Protein AF-A0A7V2Y3Y8-F1 (afdb_monomer)

Radius of gyration: 32.11 Å; Cα contacts (8 Å, |Δi|>4): 2; chains: 1; bounding box: 59×23×92 Å

Mean predicted aligned error: 11.87 Å

Sequence (76 aa):
MAKQIADTEAKKTIPARIKEFYQDVMVEMGKVTWPSREELKTSTSVVLLLLVIVAAIIYVYDFVFQIMVFGLFKLV

Foldseek 3Di:
DDDPDDDDPPVCPPVNVVVVVVVVVVVVVVVPPDDPPVVVCVVVVVVVVVVVVVVVVVVVVVVVVVVVVVVVVVVD

Secondary structure (DSSP, 8-state):
-------------HHHHHHHHHHHHHHHHTTS-PPPHHHHHHHHHHHHHHHHHHHHHHHHHHHHHHHHHHHHHHH-

Solvent-accessible surface area (backbone atoms only — not comparable to full-atom values): 4644 Å² total; per-residue (Å²): 140,78,89,86,82,72,90,70,87,67,72,73,49,71,70,59,56,52,52,50,51,52,52,53,49,53,58,54,56,67,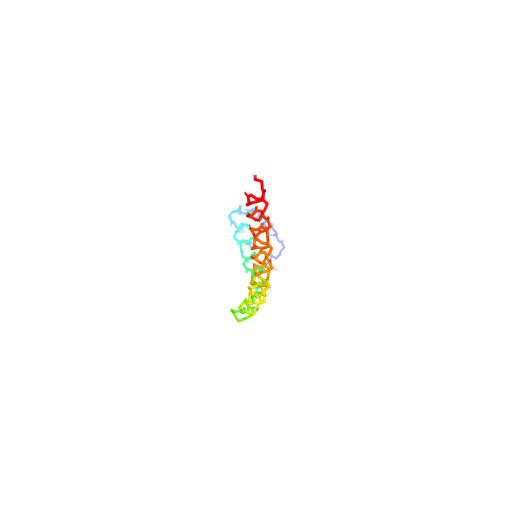68,57,81,75,72,53,79,62,57,52,49,54,60,50,50,55,51,51,52,51,50,52,53,52,51,52,52,52,51,52,50,54,52,52,50,50,52,54,51,52,51,50,66,71,72,107

pLDDT: mean 83.17, std 15.13, range [47.38, 98.12]

Structure (mmCIF, N/CA/C/O backbone):
data_AF-A0A7V2Y3Y8-F1
#
_entry.id   AF-A0A7V2Y3Y8-F1
#
loop_
_atom_site.group_PDB
_atom_site.id
_atom_site.type_symbol
_atom_site.label_atom_id
_atom_site.label_alt_id
_atom_site.label_comp_id
_atom_site.label_asym_id
_atom_site.label_entity_id
_atom_site.label_seq_id
_atom_site.pdbx_PDB_ins_code
_atom_site.Cartn_x
_atom_site.Cartn_y
_atom_site.Cartn_z
_atom_site.occupancy
_atom_site.B_iso_or_equiv
_atom_site.auth_seq_id
_atom_site.auth_comp_id
_atom_site.auth_asym_id
_atom_site.auth_atom_id
_atom_site.pdbx_PDB_model_num
ATOM 1 N N . MET A 1 1 ? -29.022 13.736 61.299 1.00 48.78 1 MET A N 1
ATOM 2 C CA . MET A 1 1 ? -29.244 12.854 60.134 1.00 48.78 1 MET A CA 1
ATOM 3 C C . MET A 1 1 ? -28.457 13.428 58.970 1.00 48.78 1 MET A C 1
ATOM 5 O O . MET A 1 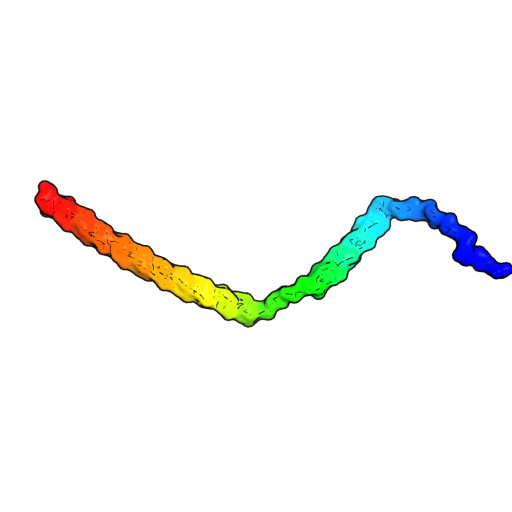1 ? -28.596 14.609 58.723 1.00 48.78 1 MET A O 1
ATOM 9 N N . ALA A 1 2 ? -27.615 12.738 58.228 1.00 47.38 2 ALA A N 1
ATOM 10 C CA . ALA A 1 2 ? -26.801 11.565 58.469 1.00 47.38 2 ALA A CA 1
ATOM 11 C C . ALA A 1 2 ? -25.737 11.656 57.361 1.00 47.38 2 ALA A C 1
ATOM 13 O O . ALA A 1 2 ? -26.029 11.385 56.206 1.00 47.38 2 ALA A O 1
ATOM 14 N N . LYS A 1 3 ? -24.534 12.113 57.721 1.00 54.34 3 LYS A N 1
ATOM 15 C CA . LYS A 1 3 ? -23.274 11.611 57.159 1.00 54.34 3 LYS A CA 1
ATOM 16 C C . LYS A 1 3 ? -23.192 11.530 55.618 1.00 54.34 3 LYS A C 1
ATOM 18 O O . LYS A 1 3 ? -22.938 10.462 55.079 1.00 54.34 3 LYS A O 1
ATOM 23 N N . GLN A 1 4 ? -23.358 12.658 54.922 1.00 56.91 4 GLN A N 1
ATOM 24 C CA . GLN A 1 4 ? -23.010 12.779 53.491 1.00 56.91 4 GLN A CA 1
ATOM 25 C C . GLN A 1 4 ? -21.672 13.487 53.226 1.00 56.91 4 GLN A C 1
ATOM 27 O O . GLN A 1 4 ? -21.297 13.666 52.076 1.00 56.91 4 GLN A O 1
ATOM 32 N N . ILE A 1 5 ? -20.923 13.856 54.267 1.00 53.47 5 ILE A N 1
ATOM 33 C CA . ILE A 1 5 ? -19.619 14.516 54.125 1.00 53.47 5 ILE A CA 1
ATOM 34 C C . ILE A 1 5 ? -18.626 13.758 55.000 1.00 53.47 5 ILE A C 1
ATOM 36 O O . ILE A 1 5 ? -18.443 14.077 56.171 1.00 53.47 5 ILE A O 1
ATOM 40 N N . ALA A 1 6 ? -18.091 12.663 54.474 1.00 47.72 6 ALA A N 1
ATOM 41 C CA . ALA A 1 6 ? -16.939 11.976 55.044 1.00 47.72 6 ALA A CA 1
ATOM 42 C C . ALA A 1 6 ? -16.366 11.063 53.967 1.00 47.72 6 ALA A C 1
ATOM 44 O O . ALA A 1 6 ? -16.643 9.862 53.928 1.00 47.72 6 ALA A O 1
ATOM 45 N N . ASP A 1 7 ? -15.592 11.671 53.076 1.00 51.69 7 ASP A N 1
ATOM 46 C CA . ASP A 1 7 ? -14.583 10.994 52.286 1.00 51.69 7 ASP A CA 1
ATOM 47 C C . ASP A 1 7 ? -13.891 9.924 53.133 1.00 51.69 7 ASP A C 1
ATOM 49 O O . ASP A 1 7 ? -13.214 10.193 54.122 1.00 51.69 7 ASP A O 1
ATOM 53 N N . THR A 1 8 ? -14.097 8.674 52.751 1.00 47.94 8 THR A N 1
ATOM 54 C CA . THR A 1 8 ? -13.165 7.603 53.066 1.00 47.94 8 THR A CA 1
ATOM 55 C C . THR A 1 8 ? -12.670 7.129 51.715 1.00 47.94 8 THR A C 1
ATOM 57 O O . THR A 1 8 ? -13.287 6.271 51.092 1.00 47.94 8 THR A O 1
ATOM 60 N N . GLU A 1 9 ? -11.646 7.797 51.180 1.00 52.28 9 GLU A N 1
ATOM 61 C CA . GLU A 1 9 ? -10.272 7.268 51.087 1.00 52.28 9 GLU A CA 1
ATOM 62 C C . GLU A 1 9 ? -10.129 5.733 51.217 1.00 52.28 9 GLU A C 1
ATOM 64 O O . GLU A 1 9 ? -9.211 5.208 51.843 1.00 52.28 9 GLU A O 1
ATOM 69 N N . ALA A 1 10 ? -11.018 4.950 50.610 1.00 51.88 10 ALA A N 1
ATOM 70 C CA . ALA A 1 10 ? -10.806 3.535 50.380 1.00 51.88 10 ALA A CA 1
ATOM 71 C C . ALA A 1 10 ? -9.869 3.449 49.182 1.00 51.88 10 ALA A C 1
ATOM 73 O O . ALA A 1 10 ? -10.318 3.222 48.062 1.00 51.88 10 ALA A O 1
ATOM 74 N N . LYS A 1 11 ? -8.586 3.749 49.433 1.00 53.69 11 LYS A N 1
ATOM 7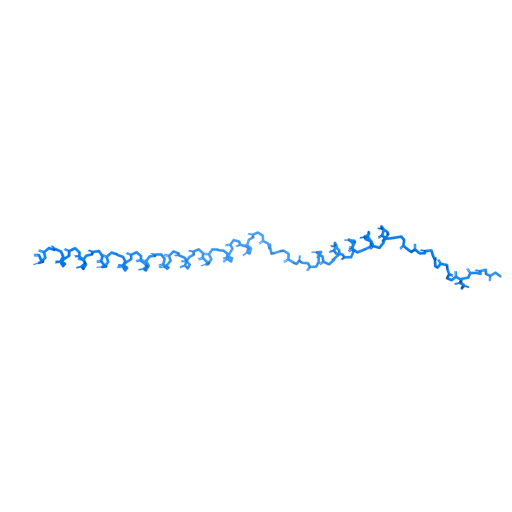5 C CA . LYS A 1 11 ? -7.404 3.527 48.593 1.00 53.69 11 LYS A CA 1
ATOM 76 C C . LYS A 1 11 ? -7.755 2.603 47.431 1.00 53.69 11 LYS A C 1
ATOM 78 O O . LYS A 1 11 ? -7.681 1.385 47.579 1.00 53.69 11 LYS A O 1
ATOM 83 N N . LYS A 1 12 ? -8.230 3.189 46.321 1.00 54.81 12 LYS A N 1
ATOM 84 C CA . LYS A 1 12 ? -8.744 2.436 45.172 1.00 54.81 12 LYS A CA 1
ATOM 85 C C . LYS A 1 12 ? -7.621 1.496 44.776 1.00 54.81 12 LYS A C 1
ATOM 87 O O . LYS A 1 12 ? -6.567 1.965 44.338 1.00 54.81 12 LYS A O 1
ATOM 92 N N . THR A 1 13 ? -7.785 0.209 45.061 1.00 68.25 13 THR A N 1
ATOM 93 C CA . THR A 1 13 ? -6.743 -0.779 44.814 1.00 68.25 13 THR A CA 1
ATOM 94 C C . THR A 1 13 ? -6.398 -0.688 43.331 1.00 68.25 13 THR A C 1
ATOM 96 O O . THR A 1 13 ? -7.277 -0.459 42.501 1.00 68.25 13 THR A O 1
ATOM 99 N N . ILE A 1 14 ? -5.114 -0.803 42.984 1.00 77.38 14 ILE A N 1
ATOM 100 C CA . ILE A 1 14 ? -4.641 -0.806 41.589 1.00 77.38 14 ILE A CA 1
ATOM 101 C C . ILE A 1 14 ? -5.581 -1.589 40.633 1.00 77.38 14 ILE A C 1
ATOM 103 O O . ILE A 1 14 ? -5.899 -1.043 39.576 1.00 77.38 14 ILE A O 1
ATOM 107 N N . PRO A 1 15 ? -6.137 -2.771 40.992 1.00 79.81 15 PRO A N 1
ATOM 108 C CA . PRO A 1 15 ? -7.123 -3.468 40.153 1.00 79.81 15 PRO A CA 1
ATOM 109 C C . PRO A 1 15 ? -8.410 -2.685 39.841 1.00 79.81 15 PRO A C 1
ATOM 111 O O . PRO A 1 15 ? -8.921 -2.783 38.728 1.00 79.81 15 PRO A O 1
ATOM 114 N N . ALA A 1 16 ? -8.938 -1.888 40.772 1.00 83.56 16 ALA A N 1
ATOM 115 C CA . ALA A 1 16 ? -10.134 -1.078 40.534 1.00 83.56 16 ALA A CA 1
ATOM 116 C C . ALA A 1 16 ? -9.862 0.082 39.559 1.00 83.56 16 ALA A C 1
ATOM 118 O O . ALA A 1 16 ? -10.704 0.377 38.717 1.00 83.56 16 ALA A O 1
ATOM 119 N N . ARG A 1 17 ? -8.662 0.680 39.611 1.00 82.62 17 ARG A N 1
ATOM 120 C CA . ARG A 1 17 ? -8.234 1.725 38.660 1.00 82.62 17 ARG A CA 1
ATOM 121 C C . ARG A 1 17 ? -8.035 1.174 37.246 1.00 82.62 17 ARG A C 1
ATOM 123 O O . ARG A 1 17 ? -8.414 1.821 36.280 1.00 82.62 17 ARG A O 1
ATOM 130 N N . ILE A 1 18 ? -7.471 -0.031 37.124 1.00 86.75 18 ILE A N 1
ATOM 131 C CA . ILE A 1 18 ? -7.287 -0.706 35.828 1.00 86.75 18 ILE A CA 1
ATOM 132 C C . ILE A 1 18 ? -8.639 -1.044 35.192 1.00 86.75 18 ILE A C 1
ATOM 134 O O . ILE A 1 18 ? -8.806 -0.879 33.986 1.00 86.75 18 ILE A O 1
ATOM 138 N N . LYS A 1 19 ? -9.614 -1.493 35.993 1.00 87.88 19 LYS A N 1
ATOM 139 C CA . LYS A 1 19 ? -10.963 -1.797 35.502 1.00 87.88 19 LYS A CA 1
ATOM 140 C C . LYS A 1 19 ? -11.652 -0.562 34.922 1.00 87.88 19 LYS A C 1
ATOM 142 O O . LYS A 1 19 ? -12.235 -0.658 33.849 1.00 87.88 19 LYS A O 1
ATOM 147 N N . GLU A 1 20 ? -11.568 0.571 35.613 1.00 87.44 20 GLU A N 1
ATOM 148 C CA . GLU A 1 20 ? -12.127 1.839 35.128 1.00 87.44 20 GLU A CA 1
ATOM 149 C C . GLU A 1 20 ? -11.415 2.320 33.868 1.00 87.44 20 GLU A C 1
ATOM 151 O O . GLU A 1 20 ? -12.075 2.598 32.877 1.00 87.44 20 GLU A O 1
ATOM 156 N N . PHE A 1 21 ? -10.081 2.279 33.845 1.00 87.31 21 PHE A N 1
ATOM 157 C CA . PHE A 1 21 ? -9.310 2.617 32.649 1.00 87.31 21 PHE A CA 1
ATOM 158 C C . PHE A 1 21 ? -9.697 1.753 31.438 1.00 87.31 21 PHE A C 1
ATOM 160 O O . PHE A 1 21 ? -9.843 2.260 30.332 1.00 87.31 21 PHE A O 1
ATOM 167 N N . TYR A 1 22 ? -9.903 0.447 31.630 1.00 91.31 22 TYR A N 1
ATOM 168 C CA . TYR A 1 22 ? -10.350 -0.439 30.553 1.00 91.31 22 TYR A CA 1
ATOM 169 C C . TYR A 1 22 ? -11.764 -0.097 30.066 1.00 91.31 22 TYR A C 1
ATOM 171 O O . TYR A 1 22 ? -12.029 -0.141 28.865 1.00 91.31 22 TYR A O 1
ATOM 179 N N . GLN A 1 23 ? -12.667 0.263 30.982 1.00 90.38 23 GLN A N 1
ATOM 180 C CA . GLN A 1 23 ? -14.010 0.724 30.630 1.00 90.38 23 GLN A CA 1
ATOM 181 C C . GLN A 1 23 ? -13.957 2.034 29.837 1.00 90.38 23 GLN A C 1
ATOM 183 O O . GLN A 1 23 ? -14.605 2.124 28.797 1.00 90.38 23 GLN A O 1
ATOM 188 N N . ASP A 1 24 ? -13.134 2.990 30.262 1.00 89.06 24 ASP A N 1
ATOM 189 C CA . ASP A 1 24 ? -12.932 4.263 29.566 1.00 89.06 24 ASP A CA 1
ATOM 190 C C . ASP A 1 24 ? -12.350 4.047 28.160 1.00 89.06 24 ASP A C 1
ATOM 192 O O . ASP A 1 24 ? -12.847 4.612 27.186 1.00 89.06 24 ASP A O 1
ATOM 196 N N . VAL A 1 25 ? -11.358 3.158 28.017 1.00 90.75 25 VAL A N 1
ATOM 197 C CA . VAL A 1 25 ? -10.792 2.779 26.711 1.00 90.75 25 VAL A CA 1
ATOM 198 C C . VAL A 1 25 ? -11.849 2.128 25.819 1.00 90.75 25 VAL A C 1
ATOM 200 O O . VAL A 1 25 ? -11.922 2.458 24.641 1.00 90.75 25 VAL A O 1
ATOM 203 N N . MET A 1 26 ? -12.692 1.236 26.346 1.00 87.44 26 MET A N 1
ATOM 204 C CA . MET A 1 26 ? -13.759 0.599 25.563 1.00 87.44 26 MET A CA 1
ATOM 205 C C . MET A 1 26 ? -14.791 1.626 25.065 1.00 87.44 26 MET A C 1
ATOM 207 O O . MET A 1 26 ? -15.244 1.542 23.923 1.00 87.44 26 MET A O 1
ATOM 211 N N . VAL A 1 27 ? -15.140 2.610 25.902 1.00 88.38 27 VAL A N 1
ATOM 212 C CA . VAL A 1 27 ? -16.042 3.716 25.541 1.00 88.38 27 VAL A CA 1
ATOM 213 C C . VAL A 1 27 ? -15.421 4.596 24.453 1.00 88.38 27 VAL A C 1
ATOM 215 O O . VAL A 1 27 ? -16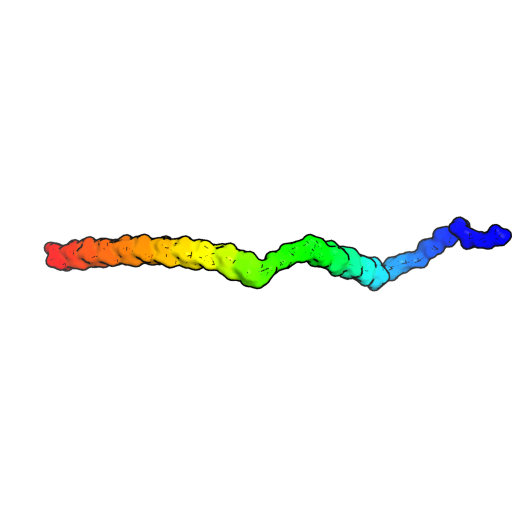.105 4.951 23.494 1.00 88.38 27 VAL A O 1
ATOM 218 N N . GLU A 1 28 ? -14.127 4.905 24.551 1.00 89.38 28 GLU A N 1
ATOM 219 C CA . GLU A 1 28 ? -13.413 5.702 23.546 1.00 89.38 28 GLU A CA 1
ATOM 220 C C . GLU A 1 28 ? -13.238 4.941 22.224 1.00 89.38 28 GLU A C 1
ATOM 222 O O . GLU A 1 28 ? -13.434 5.505 21.150 1.00 89.38 28 GLU A O 1
ATOM 227 N N . MET A 1 29 ? -12.963 3.635 22.287 1.00 86.88 29 MET A N 1
ATOM 228 C CA . MET A 1 29 ? -12.912 2.757 21.113 1.00 86.88 29 MET A CA 1
ATOM 229 C C . MET A 1 29 ? -14.264 2.688 20.395 1.00 86.88 29 MET A C 1
ATOM 231 O O . MET A 1 29 ? -14.299 2.555 19.177 1.00 86.88 29 MET A O 1
ATOM 235 N N . GLY A 1 30 ? -15.379 2.854 21.114 1.00 81.56 30 GLY A N 1
ATOM 236 C CA . GLY A 1 30 ? -16.713 2.980 20.520 1.00 81.56 30 GLY A CA 1
ATOM 237 C C . GLY A 1 30 ? -16.921 4.259 19.697 1.00 81.56 30 GLY A C 1
ATOM 238 O O . GLY A 1 30 ? -17.830 4.301 18.871 1.00 81.56 30 GLY A O 1
ATOM 239 N N . LYS A 1 31 ? -16.079 5.287 19.877 1.00 83.62 31 LYS A N 1
ATOM 240 C CA . LYS A 1 31 ? -16.078 6.502 19.043 1.00 83.62 31 LYS A CA 1
ATOM 241 C C . LYS A 1 31 ? -15.265 6.332 17.759 1.00 83.62 31 LYS A C 1
ATOM 243 O O . LYS A 1 31 ? -15.333 7.191 16.882 1.00 83.62 31 LYS A O 1
ATOM 248 N N . VAL A 1 32 ? -14.496 5.248 17.633 1.00 85.12 32 VAL A N 1
ATOM 249 C CA . VAL A 1 32 ? -13.762 4.938 16.407 1.00 85.12 32 VAL A CA 1
ATOM 250 C C . VAL A 1 32 ? -14.771 4.493 15.357 1.00 85.12 32 VAL A C 1
ATOM 252 O O . VAL A 1 32 ? -15.317 3.392 15.401 1.00 85.12 32 VAL A O 1
ATOM 255 N N . THR A 1 33 ? -15.025 5.366 14.392 1.00 76.94 33 THR A N 1
ATOM 256 C CA . THR A 1 33 ? -15.876 5.069 13.245 1.00 76.94 33 THR A CA 1
ATOM 257 C C . THR A 1 33 ? -15.138 4.098 12.327 1.00 76.94 33 THR A C 1
ATOM 259 O O . THR A 1 33 ? -14.330 4.512 11.494 1.00 76.94 33 THR A O 1
ATOM 262 N N . TRP A 1 34 ? -15.360 2.794 12.504 1.00 80.00 34 TRP A N 1
ATOM 263 C CA . TRP A 1 34 ? -14.845 1.810 11.558 1.00 80.00 34 TRP A CA 1
ATOM 264 C C . TRP A 1 34 ? -15.605 1.973 10.234 1.00 80.00 34 TRP A C 1
ATOM 266 O O . TRP A 1 34 ? -16.840 1.921 10.241 1.00 80.00 34 TRP A O 1
ATOM 276 N N . PRO A 1 35 ? -14.898 2.208 9.118 1.00 75.31 35 PRO A N 1
ATOM 277 C CA . PRO A 1 35 ? -15.526 2.433 7.822 1.00 75.31 35 PRO A CA 1
ATOM 278 C C . PRO A 1 35 ? -16.313 1.198 7.394 1.00 75.31 35 PRO A C 1
ATOM 280 O O . PRO A 1 35 ? -15.942 0.068 7.711 1.00 75.31 35 PRO A O 1
ATOM 283 N N . SER A 1 36 ? -17.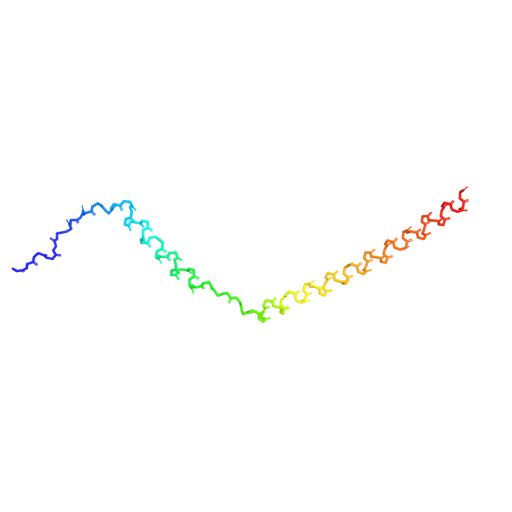397 1.379 6.647 1.00 84.00 36 SER A N 1
ATOM 284 C CA . SER A 1 36 ? -18.157 0.233 6.150 1.00 84.00 36 SER A CA 1
ATOM 285 C C . SER A 1 36 ? -17.279 -0.666 5.259 1.00 84.00 36 SER A C 1
ATOM 287 O O . SER A 1 36 ? -16.331 -0.223 4.604 1.00 84.00 36 SER A O 1
ATOM 289 N N . ARG A 1 37 ? -17.588 -1.971 5.193 1.00 81.50 37 ARG A N 1
ATOM 290 C CA . ARG A 1 37 ? -16.849 -2.913 4.319 1.00 81.50 37 ARG A CA 1
ATOM 291 C C . ARG A 1 37 ? -16.856 -2.475 2.848 1.00 81.50 37 ARG A C 1
ATOM 293 O O . ARG A 1 37 ? -15.987 -2.887 2.086 1.00 81.50 37 ARG A O 1
ATOM 300 N N . GLU A 1 38 ? -17.842 -1.680 2.454 1.00 81.50 38 GLU A N 1
ATOM 301 C CA . GLU A 1 38 ? -17.996 -1.124 1.115 1.00 81.50 38 GLU A CA 1
ATOM 302 C C . GLU A 1 38 ? -17.073 0.078 0.869 1.00 81.50 38 GLU A C 1
ATOM 304 O O . GLU A 1 38 ? -16.384 0.119 -0.153 1.00 81.50 38 GLU A O 1
ATOM 309 N N . GLU A 1 39 ? -16.953 0.995 1.831 1.00 81.69 39 GLU A N 1
ATOM 310 C CA . GLU A 1 39 ? -15.974 2.093 1.786 1.00 81.69 39 GLU A CA 1
ATOM 311 C C . GLU A 1 39 ? -14.538 1.570 1.717 1.00 81.69 39 GLU A C 1
ATOM 313 O O . GLU A 1 39 ? -13.714 2.091 0.959 1.00 81.69 39 GLU A O 1
ATOM 318 N N . LEU A 1 40 ? -14.245 0.491 2.452 1.00 84.75 40 LEU A N 1
ATOM 319 C CA . LEU A 1 40 ? -12.943 -0.175 2.407 1.00 84.75 40 LEU A CA 1
ATOM 320 C C . LEU A 1 40 ? -12.644 -0.750 1.021 1.00 84.75 40 LEU A C 1
ATOM 322 O O . LEU A 1 40 ? -11.540 -0.575 0.505 1.00 84.75 40 LEU A O 1
ATOM 326 N N . LYS A 1 41 ? -13.621 -1.410 0.389 1.00 86.25 41 LYS A N 1
ATOM 327 C CA . LYS A 1 41 ? -13.472 -1.930 -0.979 1.00 86.25 41 LYS A CA 1
ATOM 328 C C . LYS A 1 41 ? -13.276 -0.806 -1.988 1.00 86.25 41 LYS A C 1
ATOM 330 O O . LYS A 1 41 ? -12.408 -0.907 -2.844 1.00 86.25 41 LYS A O 1
ATOM 335 N N . THR A 1 42 ? -14.036 0.276 -1.861 1.00 87.56 42 THR A N 1
ATOM 336 C CA . THR A 1 42 ? -13.942 1.424 -2.770 1.00 87.56 42 THR A CA 1
ATOM 337 C C . THR A 1 42 ? -12.573 2.091 -2.663 1.00 87.56 42 THR A C 1
ATOM 339 O O . THR A 1 42 ? -11.890 2.271 -3.670 1.00 87.56 42 THR A O 1
ATOM 342 N N . SER A 1 43 ? -12.121 2.367 -1.438 1.00 87.62 43 SER A N 1
ATOM 343 C CA . SER A 1 43 ? -10.824 3.004 -1.183 1.00 87.62 43 SER A CA 1
ATOM 344 C C . SER A 1 43 ? -9.655 2.132 -1.648 1.00 87.62 43 SER A C 1
ATOM 346 O O . SER A 1 43 ? -8.714 2.626 -2.264 1.00 87.62 43 SER A O 1
ATOM 348 N N . THR A 1 44 ? -9.723 0.818 -1.419 1.00 92.00 44 THR A N 1
ATOM 349 C CA . THR A 1 44 ? -8.679 -0.121 -1.867 1.00 92.00 44 THR A CA 1
ATOM 350 C C . THR A 1 44 ? -8.705 -0.359 -3.377 1.00 92.00 44 THR A C 1
ATOM 352 O O . THR A 1 44 ? -7.644 -0.517 -3.976 1.00 92.00 44 THR A O 1
ATOM 355 N N . SER A 1 45 ? -9.874 -0.314 -4.024 1.00 94.06 45 SER A N 1
ATOM 356 C CA . SER A 1 45 ? -10.004 -0.475 -5.477 1.00 94.06 45 SER A CA 1
ATOM 357 C C . SER A 1 45 ? -9.266 0.615 -6.252 1.00 94.06 45 SER A C 1
ATOM 359 O O . SER A 1 45 ? -8.641 0.321 -7.270 1.00 94.06 45 SER A O 1
ATOM 361 N N . VAL A 1 46 ? -9.306 1.863 -5.778 1.00 95.56 46 VAL A N 1
ATOM 362 C CA . VAL A 1 46 ? -8.568 2.970 -6.410 1.00 95.56 46 VAL A CA 1
ATOM 363 C C . VAL A 1 46 ? -7.059 2.739 -6.308 1.00 95.56 46 VAL A C 1
ATOM 365 O O . VAL A 1 46 ? -6.337 2.912 -7.288 1.00 95.56 46 VAL A O 1
ATOM 368 N N . VAL A 1 47 ? -6.583 2.284 -5.145 1.00 96.50 47 VAL A N 1
ATOM 369 C CA . VAL A 1 47 ? -5.164 1.959 -4.938 1.00 96.50 47 VAL A CA 1
ATOM 370 C C . VAL A 1 47 ? -4.731 0.792 -5.828 1.00 96.50 47 VAL A C 1
ATOM 372 O O . VAL A 1 47 ? -3.674 0.861 -6.447 1.00 96.50 47 VAL A O 1
ATOM 375 N N . LEU A 1 48 ? -5.554 -0.251 -5.962 1.00 97.44 48 LEU A N 1
ATOM 376 C CA . LEU A 1 48 ? -5.273 -1.370 -6.866 1.00 97.44 48 LEU A CA 1
ATOM 377 C C . LEU A 1 48 ? -5.163 -0.915 -8.324 1.00 97.44 48 LEU A C 1
ATOM 379 O O . LEU A 1 48 ? -4.235 -1.327 -9.016 1.00 97.44 48 LEU A O 1
ATOM 383 N N . LEU A 1 49 ? -6.058 -0.035 -8.780 1.00 97.19 49 LEU A N 1
ATOM 384 C CA . LEU A 1 49 ? -5.983 0.533 -10.127 1.00 97.19 49 LEU A CA 1
ATOM 385 C C . LEU A 1 49 ? -4.671 1.303 -10.337 1.00 97.19 49 LEU A C 1
ATOM 387 O O . LEU A 1 49 ? -4.004 1.115 -11.353 1.00 97.19 49 LEU A O 1
ATOM 391 N N . LEU A 1 50 ? -4.272 2.123 -9.362 1.00 97.31 50 LEU A N 1
ATOM 392 C CA . LEU A 1 50 ? -3.002 2.846 -9.404 1.00 97.31 50 LEU A CA 1
ATOM 393 C C . LEU A 1 50 ? -1.807 1.886 -9.498 1.00 97.31 50 LEU A C 1
ATOM 395 O O . LEU A 1 50 ? -0.920 2.098 -10.323 1.00 97.31 50 LEU A O 1
ATOM 399 N N . LEU A 1 51 ? -1.795 0.817 -8.698 1.00 98.06 51 LEU A N 1
ATOM 400 C CA . LEU A 1 51 ? -0.730 -0.189 -8.729 1.00 98.06 51 LEU A CA 1
ATOM 401 C C . LEU A 1 51 ? -0.627 -0.873 -10.094 1.00 98.06 51 LEU A C 1
ATOM 403 O 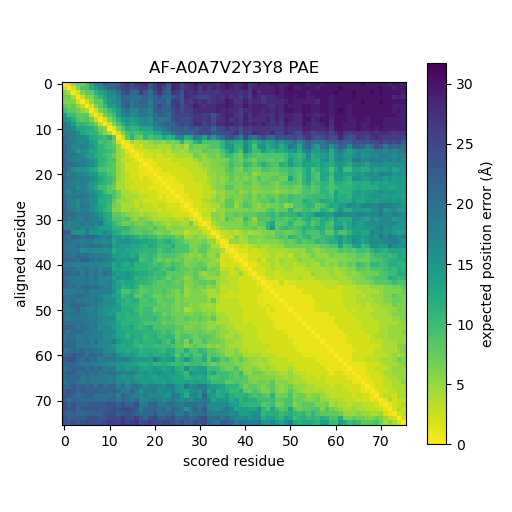O . LEU A 1 51 ? 0.480 -1.065 -10.587 1.00 98.06 51 LEU A O 1
ATOM 407 N N . VAL A 1 52 ? -1.759 -1.195 -10.727 1.00 98.12 52 VAL A N 1
ATOM 408 C CA . VAL A 1 52 ? -1.781 -1.790 -12.073 1.00 98.12 52 VAL A CA 1
ATOM 409 C C . VAL A 1 52 ? -1.170 -0.844 -13.106 1.00 98.12 52 VAL A C 1
ATOM 411 O O . VAL A 1 52 ? -0.368 -1.280 -13.929 1.00 98.12 52 VAL A O 1
ATOM 414 N N . ILE A 1 53 ? -1.493 0.450 -13.049 1.00 98.06 53 ILE A N 1
ATOM 415 C CA . ILE A 1 53 ? -0.931 1.451 -13.967 1.00 98.06 53 ILE A CA 1
ATOM 416 C C . ILE A 1 53 ? 0.585 1.564 -13.776 1.00 98.06 53 ILE A C 1
ATOM 418 O O . ILE A 1 53 ? 1.336 1.515 -14.749 1.00 98.06 53 ILE A O 1
ATOM 422 N N . VAL A 1 54 ? 1.047 1.675 -12.529 1.00 98.00 54 VAL A N 1
ATOM 423 C CA . VAL A 1 54 ? 2.482 1.762 -12.219 1.00 98.00 54 VAL A CA 1
ATOM 424 C C . VAL A 1 54 ? 3.217 0.498 -12.667 1.00 98.00 54 VAL A C 1
ATOM 426 O O . VAL A 1 54 ? 4.264 0.596 -13.303 1.00 98.00 54 VAL A O 1
ATOM 429 N N . ALA A 1 55 ? 2.654 -0.683 -12.405 1.00 98.00 55 ALA A N 1
ATOM 430 C CA . ALA A 1 55 ? 3.224 -1.953 -12.843 1.00 98.00 55 ALA A CA 1
ATOM 431 C C . ALA A 1 55 ? 3.328 -2.039 -14.374 1.00 98.00 55 ALA A C 1
ATOM 433 O O . ALA A 1 55 ? 4.354 -2.476 -14.890 1.00 98.00 55 ALA A O 1
ATOM 434 N N . ALA A 1 56 ? 2.308 -1.577 -15.105 1.00 97.94 56 ALA A N 1
ATOM 435 C CA . ALA A 1 56 ? 2.334 -1.538 -16.564 1.00 97.94 56 ALA A CA 1
ATOM 436 C C . ALA A 1 56 ? 3.433 -0.606 -17.098 1.00 97.94 56 ALA A C 1
ATOM 438 O O . ALA A 1 56 ? 4.133 -0.961 -18.043 1.00 97.94 56 ALA A O 1
ATOM 439 N N . ILE A 1 57 ? 3.622 0.562 -16.476 1.00 97.75 57 ILE A N 1
ATOM 440 C CA . ILE A 1 57 ? 4.689 1.499 -16.850 1.00 97.75 57 ILE A CA 1
ATOM 441 C C . ILE A 1 57 ? 6.064 0.859 -16.634 1.00 97.75 57 ILE A C 1
ATOM 443 O O . ILE A 1 57 ? 6.886 0.873 -17.547 1.00 97.75 57 ILE A O 1
ATOM 447 N N . ILE A 1 58 ? 6.305 0.267 -15.459 1.00 97.75 58 ILE A N 1
ATOM 448 C CA . ILE A 1 58 ? 7.570 -0.417 -15.147 1.00 97.75 58 ILE A CA 1
ATOM 449 C C . ILE A 1 58 ? 7.833 -1.535 -16.159 1.00 97.75 58 ILE A C 1
ATOM 451 O O . ILE A 1 58 ? 8.904 -1.574 -16.754 1.00 97.75 58 ILE A O 1
ATOM 455 N N . TYR A 1 59 ? 6.825 -2.362 -16.444 1.00 97.12 59 TYR A N 1
ATOM 456 C CA . TYR A 1 59 ? 6.927 -3.435 -17.429 1.00 97.12 59 TYR A CA 1
ATOM 457 C C . TYR A 1 59 ? 7.338 -2.933 -18.822 1.00 97.12 59 TYR A C 1
ATOM 459 O O . TYR A 1 59 ? 8.182 -3.541 -19.482 1.00 97.12 59 TYR A O 1
ATOM 467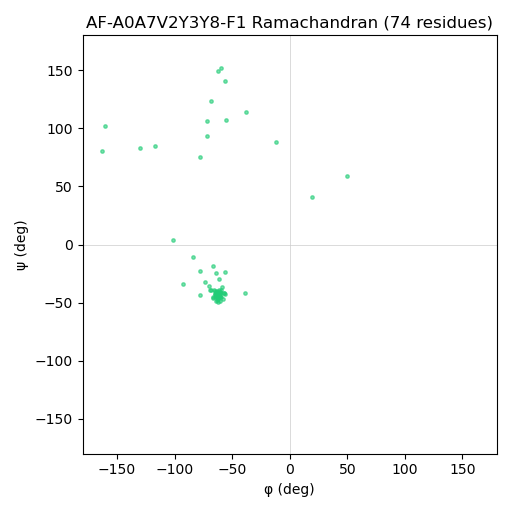 N N . VAL A 1 60 ? 6.775 -1.808 -19.274 1.00 97.62 60 VAL A N 1
ATOM 468 C CA . VAL A 1 60 ? 7.164 -1.188 -20.550 1.00 97.62 60 VAL A CA 1
ATOM 469 C C . VAL A 1 60 ? 8.622 -0.739 -20.516 1.00 97.62 60 VAL A C 1
ATOM 471 O O . VAL A 1 60 ? 9.354 -0.993 -21.473 1.00 97.62 60 VAL A O 1
ATOM 474 N N . TYR A 1 61 ? 9.065 -0.105 -19.429 1.00 96.94 61 TYR A N 1
ATOM 475 C CA . TYR A 1 61 ? 10.466 0.285 -19.284 1.00 96.94 61 TYR A CA 1
ATOM 476 C C . TYR A 1 61 ? 11.393 -0.928 -19.318 1.00 96.94 61 TYR A C 1
ATOM 478 O O . TYR A 1 61 ? 12.340 -0.928 -20.104 1.00 96.94 61 TYR A O 1
ATOM 486 N N . ASP A 1 62 ? 11.098 -1.976 -18.550 1.00 94.75 62 ASP A N 1
ATOM 487 C CA . ASP A 1 62 ? 11.887 -3.211 -18.534 1.00 94.75 62 ASP A CA 1
ATOM 488 C C . ASP A 1 62 ? 11.992 -3.828 -19.935 1.00 94.75 62 ASP A C 1
ATOM 490 O O . ASP A 1 62 ? 13.076 -4.226 -20.367 1.00 94.75 62 ASP A O 1
ATOM 494 N N . PHE A 1 63 ? 10.891 -3.838 -20.692 1.00 95.19 63 PHE A N 1
ATOM 495 C CA . PHE A 1 63 ? 10.874 -4.337 -22.065 1.00 95.19 63 PHE A CA 1
ATOM 496 C C . PHE A 1 63 ? 11.764 -3.510 -23.004 1.00 95.19 63 PHE A C 1
ATOM 498 O O . PHE A 1 63 ? 12.539 -4.070 -23.785 1.00 95.19 63 PHE A O 1
ATOM 505 N N . VAL A 1 64 ? 11.704 -2.178 -22.908 1.00 95.31 64 VAL A N 1
ATOM 506 C CA . VAL A 1 64 ? 12.561 -1.274 -23.692 1.00 95.31 64 VAL A CA 1
ATOM 507 C C . VAL A 1 64 ? 14.034 -1.470 -23.333 1.00 95.31 64 VAL A 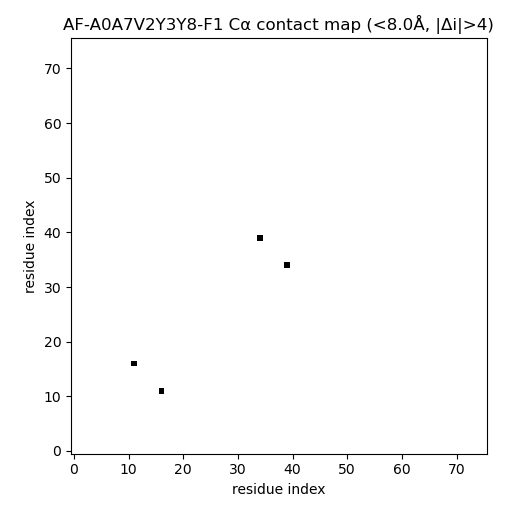C 1
ATOM 509 O O . VAL A 1 64 ? 14.872 -1.588 -24.230 1.00 95.31 64 VAL A O 1
ATOM 512 N N . PHE A 1 65 ? 14.358 -1.564 -22.041 1.00 94.19 65 PHE A N 1
ATOM 513 C CA . PHE A 1 65 ? 15.719 -1.836 -21.582 1.00 94.19 65 PHE A CA 1
ATOM 514 C C . PHE A 1 65 ? 16.224 -3.189 -22.088 1.00 94.19 65 PHE A C 1
ATOM 516 O O . PHE A 1 65 ? 17.353 -3.265 -22.574 1.00 94.19 65 PHE A O 1
ATOM 523 N N . GLN A 1 66 ? 15.393 -4.235 -22.060 1.00 93.19 66 GLN A N 1
ATOM 524 C CA . GLN A 1 66 ? 15.756 -5.555 -22.574 1.00 93.19 66 GLN A CA 1
ATOM 525 C C . GLN A 1 66 ? 16.100 -5.507 -24.068 1.00 93.19 66 GLN A C 1
ATOM 527 O O . GLN A 1 66 ? 17.118 -6.065 -24.478 1.00 93.19 66 GLN A O 1
ATOM 532 N N . ILE A 1 67 ? 15.287 -4.819 -24.879 1.00 91.31 67 ILE A N 1
ATOM 533 C CA . ILE A 1 67 ? 15.552 -4.655 -26.316 1.00 91.31 67 ILE A CA 1
ATOM 534 C C . ILE A 1 67 ? 16.859 -3.895 -26.543 1.00 91.31 67 ILE A C 1
ATOM 536 O O . ILE A 1 67 ? 17.682 -4.324 -27.352 1.00 91.31 67 ILE A O 1
ATOM 540 N N . MET A 1 68 ? 17.065 -2.785 -25.833 1.00 91.75 68 MET A N 1
ATOM 541 C CA . MET A 1 68 ? 18.252 -1.945 -25.991 1.00 91.75 68 MET A CA 1
ATOM 542 C C . MET A 1 68 ? 19.537 -2.703 -25.634 1.00 91.75 68 MET A C 1
ATOM 544 O O . MET A 1 68 ? 20.507 -2.672 -26.391 1.00 91.75 68 MET A O 1
ATOM 548 N N . VAL A 1 69 ? 19.531 -3.425 -24.510 1.00 93.25 69 VAL A N 1
ATOM 549 C CA . VAL A 1 69 ? 20.678 -4.219 -24.052 1.00 93.25 69 VAL A CA 1
ATOM 550 C C . VAL A 1 69 ? 20.945 -5.389 -24.997 1.00 93.25 69 VAL A C 1
ATOM 552 O O . VAL A 1 69 ? 22.088 -5.589 -25.404 1.00 93.25 69 VAL A O 1
ATOM 555 N N . PHE A 1 70 ? 19.911 -6.131 -25.404 1.00 91.06 70 PHE A N 1
ATOM 556 C CA . PHE A 1 70 ? 20.065 -7.223 -26.366 1.00 91.06 70 PHE A CA 1
ATOM 557 C C . PHE A 1 70 ? 20.612 -6.725 -27.710 1.00 91.06 70 PHE A C 1
ATOM 559 O O . PHE A 1 70 ? 21.490 -7.362 -28.286 1.00 91.06 70 PHE A O 1
ATOM 566 N N . GLY A 1 71 ? 20.140 -5.569 -28.187 1.00 90.06 71 GLY A N 1
ATOM 567 C CA . GLY A 1 71 ? 20.649 -4.927 -29.397 1.00 90.06 71 GLY A CA 1
ATOM 568 C C . GLY A 1 71 ? 22.134 -4.574 -29.301 1.00 90.06 71 GLY A C 1
ATOM 569 O O . 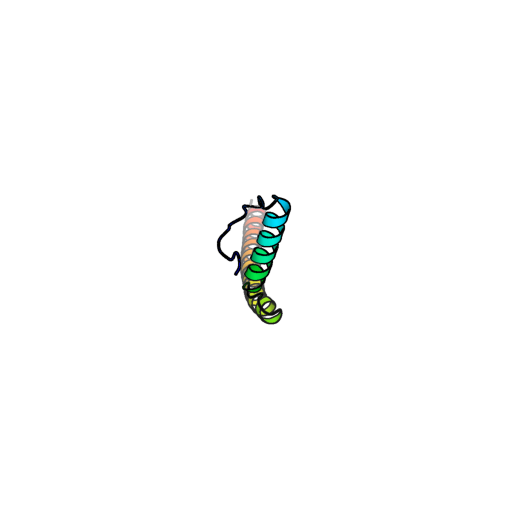GLY A 1 71 ? 22.877 -4.825 -30.246 1.00 90.06 71 GLY A O 1
ATOM 570 N N . LEU A 1 72 ? 22.583 -4.064 -28.149 1.00 89.56 72 LEU A N 1
ATOM 571 C CA . LEU A 1 72 ? 23.991 -3.748 -27.905 1.00 89.56 72 LEU A CA 1
ATOM 572 C C . LEU A 1 72 ? 24.867 -5.009 -27.871 1.00 89.56 72 LEU A C 1
ATOM 574 O O . LEU A 1 72 ? 25.895 -5.043 -28.540 1.00 89.56 72 LEU A O 1
ATOM 578 N N . PHE A 1 73 ? 24.437 -6.066 -27.174 1.00 88.19 73 PHE A N 1
ATOM 579 C CA . PHE A 1 73 ? 25.135 -7.362 -27.164 1.00 88.19 73 PHE A CA 1
ATOM 580 C C . PHE A 1 73 ? 25.172 -8.057 -28.529 1.00 88.19 73 PHE A C 1
ATOM 582 O O . PHE A 1 73 ? 26.028 -8.896 -28.762 1.00 88.19 73 PHE A O 1
ATOM 589 N N . LYS A 1 74 ? 24.224 -7.756 -29.420 1.00 79.62 74 LYS A N 1
ATOM 590 C CA . LYS A 1 74 ? 24.214 -8.259 -30.801 1.00 79.62 74 LYS A CA 1
ATOM 591 C C . LYS A 1 74 ? 25.181 -7.508 -31.719 1.00 79.62 74 LYS A C 1
ATOM 593 O O . LYS A 1 74 ? 25.504 -8.033 -32.783 1.00 79.62 74 LYS A O 1
ATOM 598 N N . LEU A 1 75 ? 25.534 -6.272 -31.362 1.00 77.19 75 LEU A N 1
ATOM 599 C CA . LEU A 1 75 ? 26.371 -5.368 -32.152 1.00 77.19 75 LEU A CA 1
ATOM 600 C C . LEU A 1 75 ? 27.859 -5.474 -31.778 1.00 77.19 75 LEU A C 1
ATOM 602 O O . LEU A 1 75 ? 28.704 -5.294 -32.654 1.00 77.19 75 LEU A O 1
ATOM 606 N N . VAL A 1 76 ? 28.155 -5.726 -30.497 1.00 77.94 76 VAL A N 1
ATOM 607 C CA . VAL A 1 76 ? 29.498 -6.032 -29.965 1.00 77.94 76 VAL A CA 1
ATOM 608 C C . VAL A 1 76 ? 29.829 -7.497 -30.205 1.00 77.94 76 VAL A C 1
ATOM 610 O O . VAL A 1 76 ? 30.912 -7.757 -30.771 1.00 77.94 76 VAL A O 1
#